Protein AF-A0A9X8E243-F1 (afdb_monomer)

Secondary structure (DSSP, 8-state):
-HHHHHHHS---TT------STHHHHHHHHHHHHS------TT-------S-SGGG-HHHHHHHH---TT--EEEEEETT-HHHHTTSS-HHHHHHHHHHHT--EEEEEETT--SSHHHHHHHHHHHHHHHHHHHH-

Organism: Aphanomyces astaci (NCBI:txid112090)

Solvent-accessible surface area (backbone atoms only — not comparable to full-atom values): 8499 Å² total; per-residue (Å²): 109,69,72,57,48,55,74,74,45,102,63,64,82,89,59,85,86,77,75,49,63,72,75,42,27,55,49,27,49,33,50,46,73,74,55,57,90,60,81,90,60,91,80,69,80,79,77,87,81,75,97,75,61,69,89,71,35,53,45,56,42,40,56,74,69,36,48,57,88,93,52,77,45,79,46,81,40,37,66,57,14,65,50,54,77,69,63,73,65,50,64,67,60,39,47,55,29,27,62,75,43,67,30,56,68,48,78,44,80,38,82,86,22,41,86,47,68,67,45,48,67,71,48,45,64,59,55,52,49,56,52,47,56,68,63,72,109

Foldseek 3Di:
DLVVCVVPDPDDSLFDAAADADVRRLVRLLVCLVCVDDPPDVPDDDDDDDPDDLSSGSLSSCLVRAARPLDAAEEEAEPAEPCVVVVNPPVVSSVVSCVVRVHHYDYHYHYPDYSDVVNCVVCVVVVVVVSCVSRVD

InterPro domains:
  IPR000801 Esterase-like [PF00756] (1-128)
  IPR014186 S-formylglutathione hydrolase [PTHR10061] (54-135)
  IPR029058 Alpha/Beta hydrolase fold [G3DSA:3.40.50.1820] (1-38)
  IPR029058 Alpha/Beta hydrolase fold [G3DSA:3.40.50.1820] (42-136)
  IPR029058 Alpha/Beta hydrolase fold [SSF53474] (1-134)

Structure (mmCIF, N/CA/C/O backbone):
data_AF-A0A9X8E243-F1
#
_entry.id   AF-A0A9X8E243-F1
#
loop_
_atom_site.group_PDB
_atom_site.id
_atom_site.type_symbol
_atom_site.label_atom_id
_atom_site.label_alt_id
_atom_site.label_comp_id
_atom_site.label_asym_id
_atom_site.label_entity_id
_atom_site.label_seq_id
_atom_site.pdbx_PDB_ins_code
_atom_site.Cartn_x
_atom_site.Cartn_y
_atom_site.Cartn_z
_atom_site.occupancy
_atom_site.B_iso_or_equiv
_atom_site.auth_seq_id
_atom_site.auth_comp_id
_atom_site.auth_asym_id
_atom_site.auth_atom_id
_atom_site.pdbx_PDB_model_num
ATOM 1 N N . LEU A 1 1 ? 20.999 -6.273 -4.633 1.00 68.69 1 LEU A N 1
ATOM 2 C CA . LEU A 1 1 ? 19.944 -7.293 -4.478 1.00 68.69 1 LEU A CA 1
ATOM 3 C C . LEU A 1 1 ? 19.246 -7.615 -5.805 1.00 68.69 1 LEU A C 1
ATOM 5 O O . LEU A 1 1 ? 19.347 -8.774 -6.179 1.00 68.69 1 LEU A O 1
ATOM 9 N N . PRO A 1 2 ? 18.668 -6.665 -6.579 1.00 78.88 2 PRO A N 1
ATOM 10 C CA . PRO A 1 2 ? 17.941 -7.011 -7.815 1.00 78.88 2 PRO A CA 1
ATOM 11 C C . PRO A 1 2 ? 18.772 -7.796 -8.840 1.00 78.88 2 PRO A C 1
ATOM 13 O O . PRO A 1 2 ? 18.310 -8.787 -9.383 1.00 78.88 2 PRO A O 1
ATOM 16 N N . SER A 1 3 ? 20.046 -7.430 -9.025 1.00 84.06 3 SER A N 1
ATOM 17 C CA . SER A 1 3 ? 20.964 -8.146 -9.923 1.00 84.06 3 SER A CA 1
ATOM 18 C C . SER A 1 3 ? 21.213 -9.603 -9.523 1.00 84.06 3 SER A C 1
ATOM 20 O O . SER A 1 3 ? 21.398 -10.446 -10.389 1.00 84.06 3 SER A O 1
ATOM 22 N N . ILE A 1 4 ? 21.213 -9.906 -8.221 1.00 90.19 4 ILE A N 1
ATOM 23 C CA . ILE A 1 4 ? 21.411 -11.271 -7.719 1.00 90.19 4 ILE A CA 1
ATOM 24 C C . ILE A 1 4 ? 20.144 -12.086 -7.972 1.00 90.19 4 ILE A C 1
ATOM 26 O O . ILE A 1 4 ? 20.236 -13.198 -8.475 1.00 90.19 4 ILE A O 1
ATOM 30 N N . VAL A 1 5 ? 18.969 -11.528 -7.679 1.00 87.50 5 VAL A N 1
ATOM 31 C CA . VAL A 1 5 ? 17.68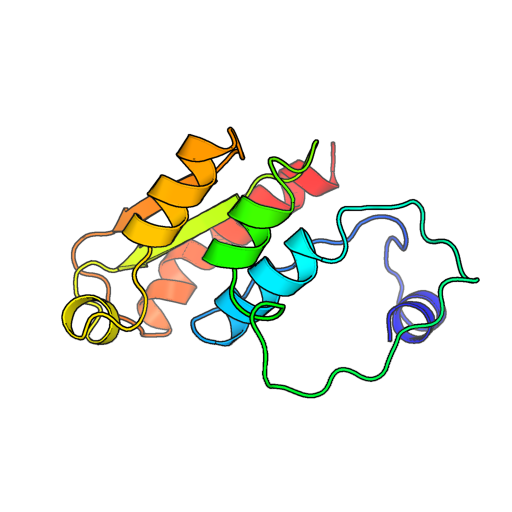4 -12.206 -7.906 1.00 87.50 5 VAL A CA 1
ATOM 32 C C . VAL A 1 5 ? 17.490 -12.491 -9.401 1.00 87.50 5 VAL A C 1
ATOM 34 O O . VAL A 1 5 ? 17.284 -13.642 -9.768 1.00 87.50 5 VAL A O 1
ATOM 37 N N . ASN A 1 6 ? 17.679 -11.485 -10.264 1.00 86.38 6 ASN A N 1
ATOM 38 C CA . ASN A 1 6 ? 17.531 -11.619 -11.719 1.00 86.38 6 ASN A CA 1
ATOM 39 C C . ASN A 1 6 ? 18.501 -12.641 -12.335 1.00 86.38 6 ASN A C 1
ATOM 41 O O . ASN A 1 6 ? 18.177 -13.267 -13.335 1.00 86.38 6 ASN A O 1
ATOM 45 N N . ALA A 1 7 ? 19.698 -12.800 -11.762 1.00 91.50 7 ALA A N 1
ATOM 46 C CA . ALA A 1 7 ? 20.689 -13.747 -12.266 1.00 91.50 7 ALA A CA 1
ATOM 47 C C . ALA A 1 7 ? 20.449 -15.194 -11.805 1.00 91.50 7 ALA A C 1
ATOM 49 O O . ALA A 1 7 ? 20.998 -16.111 -12.409 1.00 91.50 7 ALA A O 1
ATOM 50 N N . ASN A 1 8 ? 19.687 -15.406 -10.725 1.00 96.00 8 ASN A N 1
ATOM 51 C CA . ASN A 1 8 ? 19.600 -16.712 -10.062 1.00 96.00 8 ASN A CA 1
ATOM 52 C C . ASN A 1 8 ? 18.185 -17.303 -10.007 1.00 96.00 8 ASN A C 1
ATOM 54 O O . ASN A 1 8 ? 18.056 -18.487 -9.709 1.00 96.00 8 ASN A O 1
ATOM 58 N N . LEU A 1 9 ? 17.134 -16.522 -10.277 1.00 94.81 9 LEU A N 1
ATOM 59 C CA . LEU A 1 9 ? 15.745 -16.986 -10.248 1.00 94.81 9 LEU A CA 1
ATOM 60 C C . LEU A 1 9 ? 15.054 -16.778 -11.605 1.00 94.81 9 LEU A C 1
ATOM 62 O O . LEU A 1 9 ? 15.346 -15.798 -12.292 1.00 94.81 9 LEU A O 1
ATOM 66 N N . PRO A 1 10 ? 14.108 -17.657 -11.989 1.00 93.75 10 PRO A N 1
ATOM 67 C CA . PRO A 1 10 ? 13.337 -17.516 -13.221 1.00 93.75 10 PRO A CA 1
ATOM 68 C C . PRO A 1 10 ? 12.242 -16.451 -13.049 1.00 93.75 10 PRO A C 1
ATOM 70 O O . PRO A 1 10 ? 11.077 -16.774 -12.828 1.00 93.75 10 PRO A O 1
ATOM 73 N N . ILE A 1 11 ? 12.625 -15.176 -13.109 1.00 88.75 11 ILE A N 1
ATOM 74 C CA . ILE A 1 11 ? 11.721 -14.033 -12.920 1.00 88.75 11 ILE A CA 1
ATOM 75 C C . ILE A 1 11 ? 11.763 -13.068 -14.108 1.00 88.75 11 ILE A C 1
ATOM 77 O O . ILE A 1 11 ? 12.741 -13.010 -14.851 1.00 88.75 11 ILE A O 1
ATOM 81 N N . LEU A 1 12 ? 10.701 -12.278 -14.264 1.00 85.38 12 LEU A N 1
ATOM 82 C CA . LEU A 1 12 ? 10.633 -11.198 -15.247 1.00 85.38 12 LE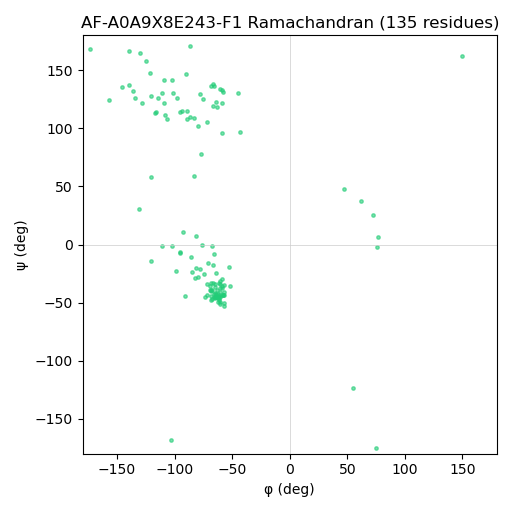U A CA 1
ATOM 83 C C . LEU A 1 12 ? 11.386 -9.981 -14.698 1.00 85.38 12 LEU A C 1
ATOM 85 O O . LEU A 1 12 ? 10.896 -9.276 -13.822 1.00 85.38 12 LEU A O 1
ATOM 89 N N . SER A 1 13 ? 12.612 -9.761 -15.173 1.00 83.69 13 SER A N 1
ATOM 90 C CA . SER A 1 13 ? 13.534 -8.765 -14.603 1.00 83.69 13 SER A CA 1
ATOM 91 C C . SER A 1 13 ? 13.094 -7.306 -14.764 1.00 83.69 13 SER A C 1
ATOM 93 O O . SER A 1 13 ? 13.640 -6.430 -14.097 1.00 83.69 13 SER A O 1
ATOM 95 N N . ASP A 1 14 ? 12.161 -7.047 -15.676 1.00 81.88 14 ASP A N 1
ATOM 96 C CA . ASP A 1 14 ? 11.564 -5.750 -15.993 1.00 81.88 14 ASP A CA 1
ATOM 97 C C . ASP A 1 14 ? 10.242 -5.494 -15.251 1.00 81.88 14 ASP A C 1
ATOM 99 O O . ASP A 1 14 ? 9.725 -4.380 -15.299 1.00 81.88 14 ASP A O 1
ATOM 103 N N . LYS A 1 15 ? 9.714 -6.494 -14.532 1.00 83.75 15 LYS A N 1
ATOM 104 C CA . LYS A 1 15 ? 8.441 -6.408 -13.811 1.00 83.75 15 LYS A CA 1
ATOM 105 C C . LYS A 1 15 ? 8.669 -6.566 -12.313 1.00 83.75 15 LYS A C 1
ATOM 107 O O . LYS A 1 15 ? 9.047 -7.632 -11.834 1.00 83.75 15 LYS A O 1
ATOM 112 N N . ALA A 1 16 ? 8.424 -5.497 -11.562 1.00 86.75 16 ALA A N 1
ATOM 113 C CA . ALA A 1 16 ? 8.547 -5.506 -10.112 1.00 86.75 16 ALA A CA 1
ATOM 114 C C . ALA A 1 16 ? 7.502 -4.600 -9.459 1.00 86.75 16 ALA A C 1
ATOM 116 O O . ALA A 1 16 ? 7.304 -3.459 -9.874 1.00 86.75 16 ALA A O 1
ATOM 117 N N . SER A 1 17 ? 6.885 -5.103 -8.396 1.00 89.06 17 SER A N 1
ATOM 118 C CA . SER A 1 17 ? 6.058 -4.336 -7.470 1.00 89.06 17 SER A CA 1
ATOM 119 C C . SER A 1 17 ? 6.496 -4.630 -6.035 1.00 89.06 17 SER A C 1
ATOM 121 O O . SER A 1 17 ? 7.251 -5.571 -5.776 1.00 89.06 17 SER A O 1
ATOM 123 N N . ILE A 1 18 ? 6.067 -3.790 -5.096 1.00 91.06 18 ILE A N 1
ATOM 124 C CA . ILE A 1 18 ? 6.379 -3.949 -3.678 1.00 91.06 18 ILE A CA 1
ATOM 125 C C . ILE A 1 18 ? 5.151 -3.612 -2.834 1.00 91.06 18 ILE A C 1
ATOM 127 O O . ILE A 1 18 ? 4.476 -2.618 -3.086 1.00 91.06 18 ILE A O 1
ATOM 131 N N . MET A 1 19 ? 4.898 -4.436 -1.820 1.00 94.31 19 MET A N 1
ATOM 132 C CA . MET A 1 19 ? 3.883 -4.226 -0.789 1.00 94.31 19 MET A CA 1
ATOM 133 C C . MET A 1 19 ? 4.433 -4.648 0.570 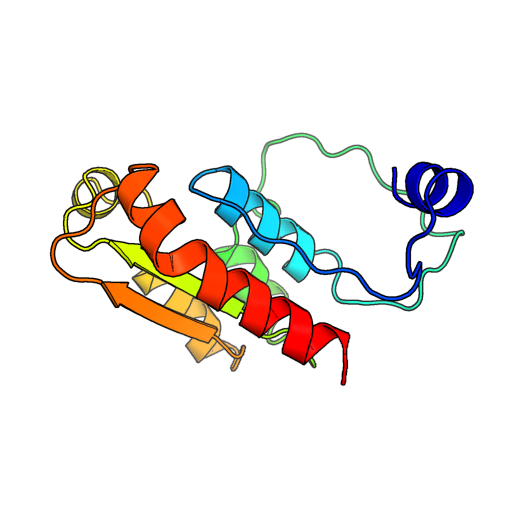1.00 94.31 19 MET A C 1
ATOM 135 O O . MET A 1 19 ? 5.464 -5.321 0.655 1.00 94.31 19 MET A O 1
ATOM 139 N N . GLY A 1 20 ? 3.741 -4.274 1.641 1.00 94.12 20 GLY A N 1
ATOM 140 C CA . GLY A 1 20 ? 4.110 -4.681 2.986 1.00 94.12 20 GLY A CA 1
ATOM 141 C C . GLY A 1 20 ? 3.082 -4.257 4.025 1.00 94.12 20 GLY A C 1
ATOM 142 O O . GLY A 1 20 ? 2.199 -3.450 3.755 1.00 94.12 20 GLY A O 1
ATOM 143 N N . HIS A 1 21 ? 3.233 -4.796 5.230 1.00 96.56 21 HIS A N 1
ATOM 144 C CA . HIS A 1 21 ? 2.367 -4.528 6.375 1.00 96.56 21 HIS A CA 1
ATOM 145 C C . HIS A 1 21 ? 3.102 -3.682 7.424 1.00 96.56 21 HIS A C 1
ATOM 147 O O . HIS A 1 21 ? 4.290 -3.914 7.672 1.00 96.56 21 HIS A O 1
ATOM 153 N N . SER A 1 22 ? 2.405 -2.732 8.059 1.00 92.50 22 SER A N 1
ATOM 154 C CA . SER A 1 22 ? 2.936 -1.912 9.158 1.00 92.50 22 SER A CA 1
ATOM 155 C C . SER A 1 22 ? 4.241 -1.202 8.749 1.00 92.50 22 SER A C 1
ATOM 157 O O . SER A 1 22 ? 4.285 -0.546 7.704 1.00 92.50 22 SER A O 1
ATOM 159 N N . MET A 1 23 ? 5.340 -1.394 9.486 1.00 94.25 23 MET A N 1
ATOM 160 C CA . MET A 1 23 ? 6.676 -0.904 9.106 1.00 94.25 23 MET A CA 1
ATOM 161 C C . MET A 1 23 ? 7.084 -1.318 7.677 1.00 94.25 23 MET A C 1
ATOM 163 O O . MET A 1 23 ? 7.718 -0.546 6.958 1.00 94.25 23 MET A O 1
ATOM 167 N N . GLY A 1 24 ? 6.701 -2.519 7.234 1.00 92.62 24 GLY A N 1
ATOM 168 C CA . GLY A 1 24 ? 6.951 -2.991 5.872 1.00 92.62 24 GLY A CA 1
ATOM 169 C C . GLY A 1 24 ? 6.152 -2.230 4.811 1.00 92.62 24 GLY A C 1
ATOM 170 O O . GLY A 1 24 ? 6.666 -2.005 3.719 1.00 92.62 24 GLY A O 1
ATOM 171 N N . GLY A 1 25 ? 4.932 -1.787 5.131 1.00 92.31 25 GLY A N 1
ATOM 172 C CA . GLY A 1 25 ? 4.102 -0.971 4.235 1.00 92.31 25 GLY A CA 1
ATOM 173 C C . GLY A 1 25 ? 4.690 0.424 4.045 1.00 92.31 25 GLY A C 1
ATOM 174 O O . GLY A 1 25 ? 4.870 0.886 2.920 1.00 92.31 25 GLY A O 1
ATOM 175 N N . HIS A 1 26 ? 5.134 1.043 5.139 1.00 93.25 26 HIS A N 1
ATOM 176 C CA . HIS A 1 26 ? 5.918 2.274 5.080 1.00 93.25 26 HIS A CA 1
ATOM 177 C C . HIS A 1 26 ? 7.202 2.103 4.238 1.00 93.25 26 HIS A C 1
ATOM 179 O O . HIS A 1 26 ? 7.529 2.944 3.395 1.00 93.25 26 HIS A O 1
ATOM 185 N N . GLY A 1 27 ? 7.917 0.985 4.410 1.00 92.62 27 GLY A N 1
ATOM 186 C CA . GLY A 1 27 ? 9.079 0.637 3.589 1.00 92.62 27 GLY A CA 1
ATOM 187 C C . GLY A 1 27 ? 8.748 0.533 2.096 1.00 92.62 27 GLY A C 1
ATOM 188 O O . GLY A 1 27 ? 9.479 1.071 1.267 1.00 92.62 27 GLY A O 1
ATOM 189 N N . ALA A 1 28 ? 7.625 -0.097 1.746 1.00 91.19 28 ALA A N 1
ATOM 190 C CA . ALA A 1 28 ? 7.157 -0.198 0.366 1.00 91.19 28 ALA A CA 1
ATOM 191 C C . ALA A 1 28 ? 6.879 1.186 -0.248 1.00 91.19 28 ALA A C 1
ATOM 193 O O . ALA A 1 28 ? 7.392 1.488 -1.328 1.00 91.19 28 ALA A O 1
ATOM 194 N N . LEU A 1 29 ? 6.155 2.054 0.469 1.00 92.44 29 LEU A N 1
ATOM 195 C CA . LEU A 1 29 ? 5.845 3.419 0.026 1.00 92.44 29 LEU A CA 1
ATOM 196 C C . LEU A 1 29 ? 7.110 4.253 -0.189 1.00 92.44 29 LEU A C 1
ATOM 198 O O . LEU A 1 29 ? 7.306 4.843 -1.252 1.00 92.44 29 LEU A O 1
ATOM 202 N N . THR A 1 30 ? 7.997 4.283 0.806 1.00 92.75 30 THR A N 1
ATOM 203 C CA . THR A 1 30 ? 9.239 5.062 0.723 1.00 92.75 30 THR A CA 1
ATOM 204 C C . THR A 1 30 ? 10.144 4.560 -0.403 1.00 92.75 30 THR A C 1
ATOM 206 O O . THR A 1 30 ? 10.720 5.373 -1.128 1.00 92.75 30 THR A O 1
ATOM 209 N N . LEU A 1 31 ? 10.242 3.242 -0.614 1.00 89.62 31 LEU A N 1
ATOM 210 C CA . LEU A 1 31 ? 11.010 2.667 -1.719 1.00 89.62 31 LEU A CA 1
ATOM 211 C C . LEU A 1 31 ? 10.421 3.032 -3.083 1.00 89.62 31 LEU A C 1
ATOM 213 O O . LEU A 1 31 ? 11.186 3.459 -3.953 1.00 89.62 31 LEU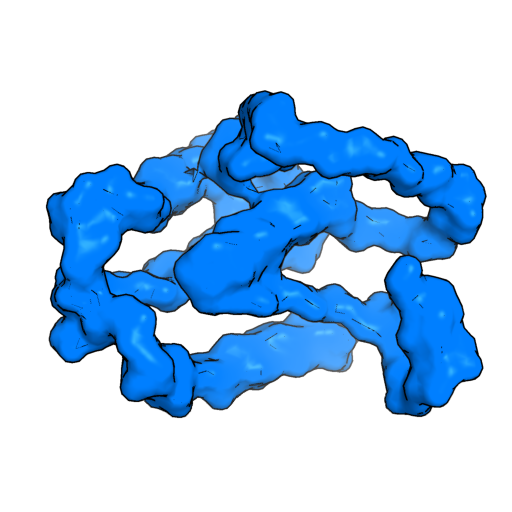 A O 1
ATOM 217 N N . ALA A 1 32 ? 9.104 2.910 -3.259 1.00 88.19 32 ALA A N 1
ATOM 218 C CA . ALA A 1 32 ? 8.424 3.226 -4.514 1.00 88.19 32 ALA A CA 1
ATOM 219 C C . ALA A 1 32 ? 8.544 4.717 -4.874 1.00 88.19 32 ALA A C 1
ATOM 221 O O . ALA A 1 32 ? 8.917 5.058 -5.995 1.00 88.19 32 ALA A O 1
ATOM 222 N N . LEU A 1 33 ? 8.332 5.614 -3.904 1.00 89.12 33 LEU A N 1
ATOM 223 C CA . LEU A 1 33 ? 8.449 7.065 -4.104 1.00 89.12 33 LEU A CA 1
ATOM 224 C C . LEU A 1 33 ? 9.894 7.500 -4.392 1.00 89.12 33 LEU A C 1
ATOM 226 O O . LEU A 1 33 ? 10.138 8.457 -5.127 1.00 89.12 33 LEU A O 1
ATOM 230 N N . ARG A 1 34 ? 10.890 6.818 -3.819 1.00 87.00 34 ARG A N 1
ATOM 231 C CA . ARG A 1 34 ? 12.309 7.155 -4.030 1.00 87.00 34 ARG A CA 1
ATOM 232 C C . ARG A 1 34 ? 12.894 6.587 -5.304 1.00 87.00 34 ARG A C 1
ATOM 234 O O . ARG A 1 34 ? 13.807 7.199 -5.859 1.00 87.00 34 ARG A O 1
ATOM 241 N N . ASN A 1 35 ? 12.371 5.456 -5.751 1.00 81.31 35 ASN A N 1
ATOM 242 C CA . ASN A 1 35 ? 12.818 4.757 -6.943 1.00 81.31 35 ASN A CA 1
ATOM 243 C C . ASN A 1 35 ? 11.645 4.639 -7.924 1.00 81.31 35 ASN A C 1
ATOM 245 O O . ASN A 1 35 ? 11.283 3.518 -8.285 1.00 81.31 35 ASN A O 1
ATOM 249 N N . PRO A 1 36 ? 11.037 5.770 -8.346 1.00 66.81 36 PRO A N 1
ATOM 250 C CA . PRO A 1 36 ? 9.992 5.724 -9.356 1.00 66.81 36 PRO A CA 1
ATOM 251 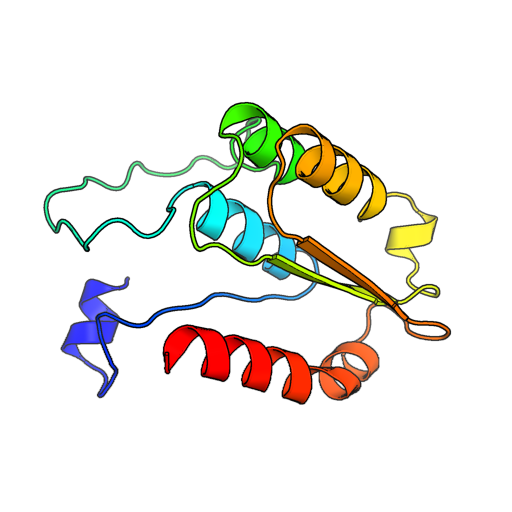C C . PRO A 1 36 ? 10.600 5.060 -10.586 1.00 66.81 36 PRO A C 1
ATOM 253 O O . PRO A 1 36 ? 11.730 5.407 -10.938 1.00 66.81 36 PRO A O 1
ATOM 256 N N . VAL A 1 37 ? 9.904 4.069 -11.153 1.00 57.12 37 VAL A N 1
ATOM 257 C CA . VAL A 1 37 ? 10.408 3.153 -12.189 1.00 57.12 37 VAL A CA 1
ATOM 258 C C . VAL A 1 37 ? 11.212 3.930 -13.235 1.00 57.12 37 VAL A C 1
ATOM 260 O O . VAL A 1 37 ? 10.670 4.548 -14.147 1.00 57.12 37 VAL A O 1
ATOM 263 N N . ARG A 1 38 ? 12.536 3.937 -13.076 1.00 46.88 38 ARG A N 1
ATOM 264 C CA . ARG A 1 38 ? 13.464 4.280 -14.147 1.00 46.88 38 ARG A CA 1
ATOM 265 C C . ARG A 1 38 ? 13.781 2.967 -14.849 1.00 46.88 38 ARG A C 1
ATOM 267 O O . ARG A 1 38 ? 13.861 1.943 -14.162 1.00 46.88 38 ARG A O 1
ATOM 274 N N . PRO A 1 39 ? 14.017 2.976 -16.172 1.00 39.81 39 PRO A N 1
ATOM 275 C CA . PRO A 1 39 ? 14.714 1.870 -16.811 1.00 39.81 39 PRO A CA 1
ATOM 276 C C . PRO A 1 39 ? 15.919 1.522 -15.941 1.00 39.81 39 PRO A C 1
ATOM 278 O O . PRO A 1 39 ? 16.623 2.430 -15.489 1.00 39.81 39 PRO A O 1
ATOM 281 N N . ILE A 1 40 ? 16.090 0.240 -15.630 1.00 40.00 40 ILE A N 1
ATOM 282 C CA . ILE A 1 40 ? 17.164 -0.243 -14.765 1.00 40.00 40 ILE A CA 1
ATOM 283 C C . ILE A 1 40 ? 18.491 0.169 -15.410 1.00 40.00 40 ILE A C 1
ATOM 285 O O . ILE A 1 40 ? 18.982 -0.505 -16.309 1.00 40.00 40 ILE A O 1
ATOM 289 N N . ASP A 1 41 ? 19.053 1.297 -14.978 1.00 39.59 41 ASP A N 1
ATOM 290 C CA . ASP A 1 41 ? 20.387 1.731 -15.363 1.00 39.59 41 ASP A CA 1
ATOM 291 C C . ASP A 1 41 ? 21.383 1.076 -14.391 1.00 39.59 41 ASP A C 1
ATOM 293 O O . ASP A 1 41 ? 21.417 1.427 -13.202 1.00 39.59 41 ASP A O 1
ATOM 297 N N . PRO A 1 42 ? 22.194 0.109 -14.854 1.00 40.38 42 PRO A N 1
ATOM 298 C CA . PRO A 1 42 ? 23.164 -0.585 -14.014 1.00 40.38 42 PRO A CA 1
ATOM 299 C C . PRO A 1 42 ? 24.292 0.324 -13.491 1.00 40.38 42 PRO A C 1
ATOM 301 O O . PRO A 1 42 ? 25.064 -0.118 -12.640 1.00 40.38 42 PRO A O 1
ATOM 304 N N . SER A 1 43 ? 24.396 1.578 -13.949 1.00 38.12 43 SER A N 1
ATOM 305 C CA . SER A 1 43 ? 25.413 2.543 -13.509 1.00 38.12 43 SER A CA 1
ATOM 306 C C . SER A 1 43 ? 25.038 3.338 -12.248 1.00 38.12 43 SER A C 1
ATOM 308 O O . SER A 1 43 ? 25.900 3.994 -11.654 1.00 38.12 43 SER A O 1
ATOM 310 N N . CYS A 1 44 ? 23.781 3.265 -11.790 1.00 34.22 44 CYS A N 1
ATOM 311 C CA . CYS A 1 44 ? 23.319 4.037 -10.638 1.00 34.22 44 CYS A CA 1
ATOM 312 C C . CYS A 1 44 ? 23.914 3.490 -9.325 1.00 34.22 44 CYS A C 1
ATOM 314 O O . CYS A 1 44 ? 23.525 2.429 -8.821 1.00 34.22 44 CYS A O 1
ATOM 316 N N . LYS A 1 45 ? 24.888 4.217 -8.764 1.00 32.25 45 LYS A N 1
ATOM 317 C CA . LYS A 1 45 ? 25.475 3.922 -7.452 1.00 32.25 45 LYS A CA 1
ATOM 318 C C . LYS A 1 45 ? 24.396 4.076 -6.376 1.00 32.25 45 LYS A C 1
ATOM 320 O O . LYS A 1 45 ? 23.783 5.129 -6.254 1.00 32.25 45 LYS A O 1
ATOM 325 N N . ARG A 1 46 ? 24.153 3.008 -5.613 1.00 38.31 46 ARG A N 1
ATOM 326 C CA . ARG A 1 46 ? 23.231 3.024 -4.470 1.00 38.31 46 ARG A CA 1
ATOM 327 C C . ARG A 1 46 ? 23.982 3.563 -3.262 1.00 38.31 46 ARG A C 1
ATOM 329 O O . ARG A 1 46 ? 24.857 2.871 -2.743 1.00 38.31 46 ARG A O 1
ATOM 336 N N . ASP A 1 47 ? 23.651 4.774 -2.840 1.00 32.09 47 ASP A N 1
ATOM 337 C CA . ASP A 1 47 ? 24.197 5.336 -1.611 1.00 32.09 47 ASP A CA 1
ATOM 338 C C . ASP A 1 47 ? 23.693 4.553 -0.393 1.00 32.09 47 ASP A C 1
ATOM 340 O O . ASP A 1 47 ? 22.535 4.136 -0.314 1.00 32.09 47 ASP A O 1
ATOM 344 N N . LEU A 1 48 ? 24.612 4.318 0.541 1.00 29.19 48 LEU A N 1
ATOM 345 C CA . LEU A 1 48 ? 24.382 3.650 1.814 1.00 29.19 48 LEU A CA 1
ATOM 346 C C . LEU A 1 48 ? 23.407 4.498 2.649 1.00 29.19 48 LEU A C 1
ATOM 348 O O . LEU A 1 48 ? 23.679 5.653 2.968 1.00 29.19 48 LEU A O 1
ATOM 352 N N . ILE A 1 49 ? 22.251 3.930 2.973 1.00 36.81 49 ILE A N 1
ATOM 353 C CA . ILE A 1 49 ? 21.137 4.633 3.607 1.00 36.81 49 ILE A CA 1
ATOM 354 C C . ILE A 1 49 ? 21.275 4.566 5.138 1.00 36.81 49 ILE A C 1
ATOM 356 O O . ILE A 1 49 ? 21.076 3.521 5.751 1.00 36.81 49 ILE A O 1
ATOM 360 N N . LEU A 1 50 ? 21.622 5.700 5.751 1.00 27.00 50 LEU A N 1
ATOM 361 C CA . LEU A 1 50 ? 21.528 5.931 7.194 1.00 27.00 50 LEU A CA 1
ATOM 362 C C . LEU A 1 50 ? 20.054 6.228 7.553 1.00 27.00 50 LEU A C 1
ATOM 364 O O . LEU A 1 50 ? 19.420 7.065 6.907 1.00 27.00 50 LEU A O 1
ATOM 368 N N . LEU A 1 51 ? 19.502 5.530 8.552 1.00 36.91 51 LEU A N 1
ATOM 369 C CA . LEU A 1 51 ? 18.083 5.569 8.947 1.00 36.91 51 LEU A CA 1
ATOM 370 C C . LEU A 1 51 ? 17.745 6.757 9.869 1.00 36.91 51 LEU A C 1
ATOM 372 O O . LEU A 1 51 ? 17.281 6.567 10.990 1.00 36.91 51 LEU A O 1
ATOM 376 N N . SER A 1 52 ? 17.977 7.991 9.421 1.00 34.16 52 SER A N 1
ATOM 377 C CA . SER A 1 52 ? 17.328 9.167 10.020 1.00 34.16 52 SER A CA 1
ATOM 378 C C . SER A 1 52 ? 17.287 10.348 9.043 1.00 34.16 52 SER A C 1
ATOM 380 O O . SER A 1 52 ? 18.305 10.763 8.493 1.00 34.16 52 SER A O 1
ATOM 382 N N . GLY A 1 53 ? 16.083 10.873 8.790 1.00 45.47 53 GLY A N 1
ATOM 383 C CA . GLY A 1 53 ? 15.836 12.038 7.930 1.00 45.47 53 GLY A CA 1
ATOM 384 C C . GLY A 1 53 ? 14.475 11.988 7.226 1.00 45.47 53 GLY A C 1
ATOM 385 O O . GLY A 1 53 ? 13.886 10.919 7.086 1.00 45.47 53 GLY A O 1
ATOM 386 N N . THR A 1 54 ? 14.008 13.138 6.726 1.00 57.06 54 THR A N 1
ATOM 387 C CA . THR A 1 54 ? 12.763 13.318 5.936 1.00 57.06 54 THR A CA 1
ATOM 388 C C . THR A 1 54 ? 12.656 12.385 4.722 1.00 57.06 54 THR A C 1
ATOM 390 O O . THR A 1 54 ? 11.567 12.107 4.235 1.00 57.06 54 THR A O 1
ATOM 393 N N . ASN A 1 55 ? 13.788 11.832 4.278 1.00 66.00 55 ASN A N 1
ATOM 394 C CA . ASN A 1 55 ? 13.910 10.859 3.192 1.00 66.00 55 ASN A CA 1
ATOM 395 C C . ASN A 1 55 ? 13.305 9.471 3.485 1.00 66.00 55 ASN A C 1
ATOM 397 O O . ASN A 1 55 ? 13.392 8.585 2.629 1.00 66.00 55 ASN A O 1
ATOM 401 N N . TYR A 1 56 ? 12.751 9.253 4.678 1.00 83.25 56 TYR A N 1
ATOM 402 C CA . TYR A 1 56 ? 12.049 8.028 5.078 1.00 83.25 56 TYR A CA 1
ATOM 403 C C . TYR A 1 56 ? 10.701 8.358 5.712 1.00 83.25 56 TYR A C 1
ATOM 405 O O . TYR A 1 56 ? 10.253 7.649 6.594 1.00 83.25 56 TYR A O 1
ATOM 413 N N . ASP A 1 57 ? 10.068 9.453 5.307 1.00 91.00 57 ASP A N 1
ATOM 414 C CA . ASP A 1 57 ? 8.678 9.740 5.643 1.00 91.00 57 ASP A CA 1
ATOM 415 C C . ASP A 1 57 ? 7.886 9.747 4.334 1.00 91.00 57 ASP A C 1
ATOM 417 O O . ASP A 1 57 ? 8.151 10.567 3.456 1.00 91.00 57 ASP A O 1
ATOM 421 N N . ALA A 1 58 ? 6.962 8.799 4.154 1.00 91.31 58 ALA A N 1
ATOM 422 C CA . ALA A 1 58 ? 6.217 8.666 2.902 1.00 91.31 58 ALA A CA 1
ATOM 423 C C . ALA A 1 58 ? 5.401 9.933 2.580 1.00 91.31 58 ALA A C 1
ATOM 425 O O . ALA A 1 58 ? 5.350 10.349 1.421 1.00 91.31 58 ALA A O 1
ATOM 426 N N . THR A 1 59 ? 4.831 10.577 3.602 1.00 94.00 59 THR A N 1
ATOM 427 C CA . THR A 1 59 ? 4.029 11.801 3.484 1.00 94.00 59 THR A CA 1
ATOM 428 C C . THR A 1 59 ? 4.890 12.976 3.043 1.00 94.00 59 THR A C 1
ATOM 430 O O . THR A 1 59 ? 4.538 13.686 2.103 1.00 94.00 59 THR A O 1
ATOM 433 N N . LEU A 1 60 ? 6.053 13.174 3.667 1.00 93.88 60 LEU A N 1
ATOM 434 C CA . LEU A 1 60 ? 6.968 14.235 3.241 1.00 93.88 60 LEU A CA 1
ATOM 435 C C . LEU A 1 60 ? 7.557 13.953 1.854 1.00 93.88 60 LEU A C 1
ATOM 437 O O . LEU A 1 60 ? 7.651 14.868 1.039 1.00 93.88 60 LEU A O 1
ATOM 441 N N . LEU A 1 61 ? 7.885 12.694 1.552 1.00 92.25 61 LEU A N 1
ATOM 442 C CA . LEU A 1 61 ? 8.434 12.298 0.255 1.00 92.25 61 LEU A CA 1
ATOM 443 C C . LEU A 1 61 ? 7.470 12.565 -0.901 1.00 92.25 61 LEU A C 1
ATOM 445 O O . LEU A 1 61 ? 7.908 13.058 -1.939 1.00 92.25 61 LEU A O 1
ATOM 449 N N . VAL A 1 62 ? 6.180 12.242 -0.753 1.00 92.88 62 VAL A N 1
ATOM 450 C CA . VAL A 1 62 ? 5.198 12.483 -1.822 1.00 92.88 62 VAL A CA 1
ATOM 451 C C . VAL A 1 62 ? 4.952 13.982 -2.022 1.00 92.88 62 VAL A C 1
ATOM 453 O O . VAL A 1 62 ? 4.844 14.438 -3.158 1.00 92.88 62 VAL A O 1
ATOM 456 N N . LEU A 1 63 ? 4.974 14.775 -0.943 1.00 93.81 63 LEU A N 1
ATOM 457 C CA . LEU A 1 63 ? 4.894 16.238 -1.021 1.00 93.81 63 LEU A CA 1
ATOM 458 C C . LEU A 1 63 ? 6.108 16.858 -1.720 1.00 93.81 63 LEU A C 1
ATOM 460 O O . LEU A 1 63 ? 5.949 17.793 -2.500 1.00 93.81 63 LEU A O 1
ATOM 464 N N . GLU A 1 64 ? 7.310 16.358 -1.430 1.00 92.06 64 GLU A N 1
ATOM 465 C CA . GLU A 1 64 ? 8.558 16.862 -2.005 1.00 92.06 64 GLU A CA 1
ATOM 466 C C . GLU A 1 64 ? 8.701 16.485 -3.485 1.00 92.06 64 GLU A C 1
ATOM 468 O O . GLU A 1 64 ? 9.108 17.308 -4.304 1.00 92.06 64 GLU A O 1
ATOM 473 N N . LYS A 1 65 ? 8.371 15.238 -3.839 1.00 87.38 65 LYS A N 1
ATOM 474 C CA . LYS A 1 65 ? 8.570 14.710 -5.197 1.00 87.38 65 LYS A CA 1
ATOM 475 C C . LYS A 1 65 ? 7.434 15.037 -6.158 1.00 87.38 65 LYS A C 1
ATOM 477 O O . LYS A 1 65 ? 7.664 15.049 -7.366 1.00 87.38 65 LYS A O 1
ATOM 482 N N . GLY A 1 66 ? 6.238 15.292 -5.636 1.00 89.12 66 GLY A N 1
ATOM 483 C CA . GLY A 1 66 ? 5.024 15.395 -6.434 1.00 89.12 66 GLY A CA 1
ATOM 484 C C . GLY A 1 66 ? 4.509 14.032 -6.907 1.00 89.12 66 GLY A C 1
ATOM 485 O O . GLY A 1 66 ? 5.038 12.982 -6.533 1.00 89.12 66 GLY A O 1
ATOM 486 N N . ALA A 1 67 ? 3.462 14.049 -7.736 1.00 89.94 67 ALA A N 1
ATOM 487 C CA . ALA A 1 67 ? 2.904 12.831 -8.314 1.00 89.94 67 ALA A CA 1
ATOM 488 C C . ALA A 1 67 ? 3.933 12.086 -9.176 1.00 89.94 67 ALA A C 1
ATOM 490 O O . ALA A 1 67 ? 4.606 12.672 -10.027 1.00 89.94 67 ALA A O 1
ATOM 491 N N . VAL A 1 68 ? 4.010 10.773 -8.982 1.00 86.25 68 VAL A N 1
ATOM 492 C CA . VAL A 1 68 ? 4.839 9.860 -9.762 1.00 86.25 68 VAL A CA 1
ATOM 493 C C . VAL A 1 68 ? 3.982 9.246 -10.875 1.00 86.25 68 VAL A C 1
ATOM 495 O O . VAL A 1 68 ? 3.064 8.475 -10.583 1.00 86.25 68 VAL A O 1
ATOM 498 N N . PRO A 1 69 ? 4.267 9.536 -12.158 1.00 83.94 69 PRO A N 1
ATOM 499 C CA . PRO A 1 69 ? 3.520 8.951 -13.267 1.00 83.94 69 PRO A CA 1
ATOM 500 C C . PRO A 1 69 ? 3.594 7.421 -13.262 1.00 83.94 69 PRO A C 1
ATOM 502 O O . PRO A 1 69 ? 4.673 6.847 -13.118 1.00 83.94 69 PRO A O 1
ATOM 505 N N . GLY A 1 70 ? 2.446 6.765 -13.435 1.00 81.62 70 GLY A N 1
ATOM 506 C CA . GLY A 1 70 ? 2.350 5.303 -13.497 1.00 81.62 70 GLY A CA 1
ATOM 507 C C . GLY A 1 70 ? 2.460 4.582 -12.150 1.00 81.62 70 GLY A C 1
ATOM 508 O O . GLY A 1 70 ? 2.312 3.365 -12.115 1.00 81.62 70 GLY A O 1
ATOM 509 N N . LEU A 1 71 ? 2.682 5.295 -11.039 1.00 86.06 71 LEU A N 1
ATOM 510 C CA . LEU A 1 71 ? 2.612 4.707 -9.704 1.00 86.06 71 LEU A CA 1
ATOM 511 C C . LEU A 1 71 ? 1.178 4.810 -9.179 1.00 86.06 71 LEU A C 1
ATOM 513 O O . LEU A 1 71 ? 0.692 5.910 -8.924 1.00 86.06 71 LEU A O 1
ATOM 517 N N . HIS A 1 72 ? 0.521 3.669 -8.981 1.00 87.75 72 HIS A N 1
ATOM 518 C CA . HIS A 1 72 ? -0.729 3.572 -8.224 1.00 87.75 72 HIS A CA 1
ATOM 519 C C . HIS A 1 72 ? -0.404 3.117 -6.803 1.00 87.75 72 HIS A C 1
ATOM 521 O O . HIS A 1 72 ? 0.248 2.089 -6.624 1.00 87.75 72 HIS A O 1
ATOM 527 N N . ILE A 1 73 ? -0.851 3.866 -5.793 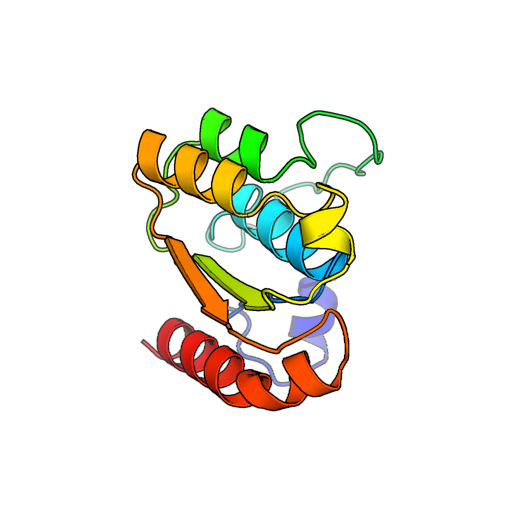1.00 93.56 73 ILE A N 1
ATOM 528 C CA . ILE A 1 73 ? -0.671 3.491 -4.386 1.00 93.56 73 ILE A CA 1
ATOM 529 C C . ILE A 1 73 ? -1.971 2.898 -3.840 1.00 93.56 73 ILE A C 1
ATOM 531 O O . ILE A 1 73 ? -3.032 3.496 -3.999 1.00 93.56 73 ILE A O 1
ATOM 535 N N . TRP A 1 74 ? -1.888 1.738 -3.190 1.00 95.62 74 TRP A N 1
ATOM 536 C CA . TRP A 1 74 ? -3.021 1.075 -2.545 1.00 95.62 74 TRP A CA 1
ATOM 537 C C . TRP A 1 74 ? -2.741 0.892 -1.053 1.00 95.62 74 TRP A C 1
ATOM 539 O O . TRP A 1 74 ? -1.694 0.362 -0.682 1.00 95.62 74 TRP A O 1
ATOM 549 N N . VAL A 1 75 ? -3.669 1.330 -0.202 1.00 97.31 75 VAL A N 1
ATOM 550 C CA . VAL A 1 75 ? -3.585 1.217 1.257 1.00 97.31 75 VAL A CA 1
ATOM 551 C C . VAL A 1 75 ? -4.920 0.719 1.798 1.00 97.31 75 VAL A C 1
ATOM 553 O O . VAL A 1 75 ? -5.960 1.331 1.568 1.00 97.31 75 VAL A O 1
ATOM 556 N N . ASP A 1 76 ? -4.866 -0.364 2.565 1.00 98.06 76 ASP A N 1
ATOM 557 C CA . ASP A 1 76 ? -5.989 -0.853 3.357 1.00 98.06 76 ASP A CA 1
ATOM 558 C C . ASP A 1 76 ? -5.671 -0.642 4.837 1.00 98.06 76 ASP A C 1
ATOM 560 O O . ASP A 1 76 ? -4.596 -1.021 5.306 1.00 98.06 76 ASP A O 1
ATOM 564 N N . GLN A 1 77 ? -6.607 -0.043 5.567 1.00 97.81 77 GLN A N 1
ATOM 565 C CA . GLN A 1 77 ? -6.482 0.251 6.990 1.00 97.81 77 GLN A CA 1
ATOM 566 C C . GLN A 1 77 ? -7.697 -0.292 7.739 1.00 97.81 77 GLN A C 1
ATOM 568 O O . GLN A 1 77 ? -8.823 0.129 7.482 1.00 97.81 77 GLN A O 1
ATOM 573 N N . GLY A 1 78 ? -7.468 -1.176 8.709 1.00 97.75 78 GLY A N 1
ATOM 574 C CA . GLY A 1 78 ? -8.505 -1.590 9.652 1.00 97.75 78 GLY A CA 1
ATOM 575 C C . GLY A 1 78 ? -8.902 -0.449 10.596 1.00 97.75 78 GLY A C 1
ATOM 576 O O . GLY A 1 78 ? -8.032 0.280 11.081 1.00 97.75 78 GLY A O 1
ATOM 577 N N . THR A 1 79 ? -10.198 -0.257 10.847 1.00 97.88 79 THR A N 1
ATOM 578 C CA . THR A 1 79 ? -10.699 0.812 11.740 1.00 97.88 79 THR A CA 1
ATOM 579 C C . THR A 1 79 ? -10.473 0.520 13.223 1.00 97.88 79 THR A C 1
ATOM 581 O O . THR A 1 79 ? -10.344 1.456 14.017 1.00 97.88 79 THR A O 1
ATOM 584 N N . ASP A 1 80 ? -10.378 -0.761 13.582 1.00 97.75 80 ASP A N 1
ATOM 585 C CA . ASP A 1 80 ? -10.195 -1.247 14.955 1.00 97.75 80 ASP A CA 1
ATOM 586 C C . ASP A 1 80 ? -8.704 -1.449 15.284 1.00 97.75 80 ASP A C 1
ATOM 588 O O . ASP A 1 80 ? -8.333 -2.011 16.316 1.00 97.75 80 ASP A O 1
ATOM 592 N N . ASP A 1 81 ? -7.820 -0.965 14.410 1.00 97.31 81 ASP A N 1
ATOM 593 C CA . ASP A 1 81 ? -6.379 -0.969 14.611 1.00 97.31 81 ASP A CA 1
ATOM 594 C C . ASP A 1 81 ? -5.979 -0.033 15.763 1.00 97.31 81 ASP A C 1
ATOM 596 O O . ASP A 1 81 ? -6.161 1.187 15.710 1.00 97.31 81 ASP A O 1
ATOM 600 N N . GLN A 1 82 ? -5.369 -0.599 16.804 1.00 96.06 82 GLN A N 1
ATOM 601 C CA . GLN A 1 82 ? -4.894 0.160 17.961 1.00 96.06 82 GLN A CA 1
ATOM 602 C C . GLN A 1 82 ? -3.901 1.275 17.580 1.00 96.06 82 GLN A C 1
ATOM 604 O O . GLN A 1 82 ? -3.941 2.357 18.160 1.00 96.06 82 GLN A O 1
ATOM 609 N N . TRP A 1 83 ? -3.051 1.066 16.569 1.00 94.94 83 TRP A N 1
ATOM 610 C CA . TRP A 1 83 ? -2.039 2.041 16.151 1.00 94.94 83 TRP A CA 1
ATOM 611 C C . TRP A 1 83 ? -2.634 3.182 15.320 1.00 94.94 83 TRP A C 1
ATOM 613 O O . TRP A 1 83 ? -2.047 4.266 15.249 1.00 94.94 83 TRP A O 1
ATOM 623 N N . LEU A 1 84 ? -3.812 2.970 14.725 1.00 92.81 84 LEU A N 1
ATOM 624 C CA . LEU A 1 84 ? -4.618 4.044 14.149 1.00 92.81 84 LEU A CA 1
ATOM 625 C C . LEU A 1 84 ? -5.162 4.946 15.266 1.00 92.81 84 LEU A C 1
ATOM 627 O O . LEU A 1 84 ? -4.993 6.164 15.209 1.00 92.81 84 LEU A O 1
ATOM 631 N N . GLN A 1 85 ? -5.733 4.348 16.316 1.00 91.50 85 GLN A N 1
ATOM 632 C CA . GLN A 1 85 ? -6.284 5.079 17.465 1.00 91.50 85 GLN A CA 1
ATOM 633 C C . GLN A 1 85 ? -5.197 5.837 18.246 1.00 91.50 85 GLN A C 1
ATOM 635 O O . GLN A 1 85 ? -5.404 6.972 18.681 1.00 91.50 85 GLN A O 1
ATOM 640 N N . GLU A 1 86 ? -4.003 5.251 18.359 1.00 94.25 86 GLU A N 1
ATOM 641 C CA . GLU A 1 86 ? -2.818 5.877 18.956 1.00 94.25 86 GLU A CA 1
ATOM 642 C C . GLU A 1 86 ? -2.133 6.919 18.055 1.00 94.25 86 GLU A C 1
ATOM 644 O O . GLU A 1 86 ? -1.146 7.529 18.470 1.00 94.25 86 GLU A O 1
ATOM 649 N N . LYS A 1 87 ? -2.651 7.161 16.842 1.00 91.75 87 LYS A N 1
ATOM 650 C CA . LYS A 1 87 ? -2.114 8.136 15.878 1.00 91.75 87 LYS A CA 1
ATOM 651 C C . LYS A 1 87 ? -0.680 7.840 15.416 1.00 91.75 87 LYS A C 1
ATOM 653 O O . LYS A 1 87 ? 0.103 8.764 15.203 1.00 91.75 87 LYS A O 1
ATOM 658 N N . GLN A 1 88 ? -0.341 6.564 15.230 1.00 90.12 88 GLN A N 1
ATOM 659 C CA . GLN A 1 88 ? 0.965 6.136 14.708 1.00 90.12 88 GLN A CA 1
ATOM 660 C C . GLN A 1 88 ? 0.952 5.798 13.207 1.00 90.12 88 GLN A C 1
ATOM 662 O O . GLN A 1 88 ? 2.000 5.867 12.570 1.00 90.12 88 GLN A O 1
ATOM 667 N N . LEU A 1 89 ? -0.209 5.460 12.627 1.00 88.44 89 LEU A N 1
ATOM 668 C CA . LEU A 1 89 ? -0.332 5.144 11.192 1.00 88.44 89 LEU A CA 1
ATOM 669 C C . LEU A 1 89 ? -0.668 6.374 10.334 1.00 88.44 89 LEU A C 1
ATOM 671 O O . LEU A 1 89 ? -0.041 6.579 9.298 1.00 88.44 89 LEU A O 1
ATOM 675 N N . LEU A 1 90 ? -1.617 7.204 10.786 1.00 94.56 90 LEU A N 1
ATOM 676 C CA . LEU A 1 90 ? -2.030 8.469 10.150 1.00 94.56 90 LEU A CA 1
ATOM 677 C C . LEU A 1 90 ? -2.282 8.384 8.619 1.00 94.56 90 LEU A C 1
ATOM 679 O O . LEU A 1 90 ? -1.775 9.231 7.869 1.00 94.56 90 LEU A O 1
ATOM 683 N N . PRO A 1 91 ? -3.042 7.390 8.112 1.00 94.88 91 PRO A N 1
ATOM 684 C CA . PRO A 1 91 ? -3.309 7.245 6.677 1.00 94.88 91 PRO A CA 1
ATOM 685 C C . PRO A 1 91 ? -3.991 8.477 6.060 1.00 94.88 91 PRO A C 1
ATOM 687 O O . PRO A 1 91 ? -3.733 8.806 4.904 1.00 94.88 91 PRO A O 1
ATOM 690 N N . GLU A 1 92 ? -4.791 9.211 6.834 1.00 95.50 92 GLU A N 1
ATOM 691 C CA . GLU A 1 92 ? -5.449 10.450 6.419 1.00 95.50 92 GLU A CA 1
ATOM 692 C C . GLU A 1 92 ? -4.453 11.579 6.113 1.00 95.50 92 GLU A C 1
ATOM 694 O O . GLU A 1 92 ? -4.659 12.376 5.195 1.00 95.50 92 GLU A O 1
ATOM 699 N N . ALA A 1 93 ? -3.332 11.637 6.840 1.00 95.75 93 ALA A N 1
ATOM 700 C CA . ALA A 1 93 ? -2.283 12.616 6.574 1.00 95.75 93 ALA A CA 1
ATOM 701 C C . ALA A 1 93 ? -1.583 12.312 5.242 1.00 95.75 93 ALA A C 1
ATOM 703 O O . ALA A 1 93 ? -1.291 13.224 4.462 1.00 95.75 93 ALA A O 1
ATOM 704 N N . PHE A 1 94 ? -1.355 11.026 4.965 1.00 96.19 94 PHE A N 1
ATOM 705 C CA . PHE A 1 94 ? -0.782 10.575 3.702 1.00 96.19 94 PHE A CA 1
ATOM 706 C C . PHE A 1 94 ? -1.747 10.782 2.525 1.00 96.19 94 PHE A C 1
ATOM 708 O O . PHE A 1 94 ? -1.328 11.226 1.454 1.00 96.19 94 PHE A O 1
ATOM 715 N N . GLU A 1 95 ? -3.045 10.544 2.728 1.00 97.94 95 GLU A N 1
ATOM 716 C CA . GLU A 1 95 ? -4.081 10.828 1.734 1.00 97.94 95 GLU A CA 1
ATOM 717 C C . GLU A 1 95 ? -4.129 12.314 1.374 1.00 97.94 95 GLU A C 1
ATOM 719 O O . GLU A 1 95 ? -4.056 12.661 0.192 1.00 97.94 95 GLU A O 1
ATOM 724 N N . ALA A 1 96 ? -4.166 13.200 2.371 1.00 98.06 96 ALA A N 1
ATOM 725 C CA . ALA A 1 96 ? -4.156 14.643 2.143 1.00 98.06 96 ALA A CA 1
ATOM 726 C C . ALA A 1 96 ? -2.907 15.095 1.362 1.00 98.06 96 ALA A C 1
ATOM 728 O O . ALA A 1 96 ? -2.984 15.963 0.487 1.00 98.06 96 ALA A O 1
ATOM 729 N N . ALA A 1 97 ? -1.750 14.487 1.640 1.00 96.44 97 ALA A N 1
ATOM 730 C CA . ALA A 1 97 ? -0.520 14.741 0.901 1.00 96.44 97 ALA A CA 1
ATOM 731 C C . ALA A 1 97 ? -0.602 14.278 -0.562 1.00 96.44 97 ALA A C 1
ATOM 733 O O . ALA A 1 97 ? -0.235 15.039 -1.461 1.00 96.44 97 ALA A O 1
ATOM 734 N N . CYS A 1 98 ? -1.133 13.077 -0.814 1.00 96.38 98 CYS A N 1
ATOM 735 C CA . CYS A 1 98 ? -1.339 12.561 -2.167 1.00 96.38 98 CYS A CA 1
ATOM 736 C C . CYS A 1 98 ? -2.312 13.438 -2.963 1.00 96.38 98 CYS A C 1
ATOM 738 O O . CYS A 1 98 ? -2.001 13.829 -4.089 1.00 96.38 98 CYS A O 1
ATOM 740 N N . GLN A 1 99 ? -3.440 13.826 -2.360 1.00 98.06 99 GLN A N 1
ATOM 741 C CA . GLN A 1 99 ? -4.423 14.727 -2.969 1.00 98.06 99 GLN A CA 1
ATOM 742 C C . GLN A 1 99 ? -3.798 16.075 -3.344 1.00 98.06 99 GLN A C 1
ATOM 744 O O . GLN A 1 99 ? -4.015 16.571 -4.449 1.00 98.06 99 GLN A O 1
ATOM 749 N N . LYS A 1 100 ? -2.971 16.650 -2.461 1.00 98.12 100 LYS A N 1
ATOM 750 C CA . LYS A 1 100 ? -2.314 17.944 -2.694 1.00 98.12 100 LYS A CA 1
ATOM 751 C C . LYS A 1 100 ? -1.401 17.943 -3.922 1.00 98.12 100 LYS A C 1
ATOM 753 O O . LYS A 1 100 ? -1.291 18.974 -4.582 1.00 98.12 100 LYS A O 1
ATOM 758 N N . VAL A 1 101 ? -0.743 16.822 -4.217 1.00 96.31 101 VAL A N 1
ATOM 759 C CA . VAL A 1 101 ? 0.169 16.707 -5.369 1.00 96.31 101 VAL A CA 1
ATOM 760 C C . VAL A 1 101 ? -0.436 15.978 -6.569 1.00 96.31 101 VAL A C 1
ATOM 762 O O . VAL A 1 101 ? 0.230 15.858 -7.594 1.00 96.31 101 VAL A O 1
ATOM 765 N N . GLY A 1 102 ? -1.678 15.499 -6.458 1.00 96.56 102 GLY A N 1
ATOM 766 C CA . GLY A 1 102 ? -2.360 14.734 -7.504 1.00 96.56 102 GLY A CA 1
ATOM 767 C C . GLY A 1 102 ? -1.826 13.310 -7.694 1.00 96.56 102 GLY A C 1
ATOM 768 O O . GLY A 1 102 ? -1.930 12.770 -8.791 1.00 96.56 102 GLY A O 1
ATOM 769 N N . GLN A 1 103 ? -1.228 12.706 -6.663 1.00 93.44 103 GLN A N 1
ATOM 770 C CA . GLN A 1 103 ? -0.758 11.319 -6.697 1.00 93.44 103 GLN A CA 1
ATOM 771 C C . GLN A 1 103 ? -1.956 10.356 -6.594 1.00 93.44 103 GLN A C 1
ATOM 773 O O . GLN A 1 103 ? -2.702 10.445 -5.616 1.00 93.44 103 GLN A O 1
ATOM 778 N N . PRO A 1 104 ? -2.136 9.408 -7.536 1.00 91.88 104 PRO A N 1
ATOM 779 C CA . PRO A 1 104 ? -3.155 8.369 -7.409 1.00 91.88 104 PRO A CA 1
ATOM 780 C C . PRO A 1 104 ? -2.963 7.522 -6.144 1.00 91.88 104 PRO A C 1
ATOM 782 O O . PRO A 1 104 ? -1.913 6.894 -5.961 1.00 91.88 104 PRO A O 1
ATOM 785 N N . LEU A 1 105 ? -3.993 7.507 -5.295 1.00 94.69 105 LEU A N 1
ATOM 786 C CA . LEU A 1 105 ? -4.086 6.720 -4.068 1.00 94.69 105 LEU A CA 1
ATOM 787 C C . LEU A 1 105 ? -5.480 6.091 -3.970 1.00 94.69 105 LEU A C 1
ATOM 789 O O . LEU A 1 105 ? -6.491 6.778 -4.103 1.00 94.69 105 LEU A O 1
ATOM 793 N N . THR A 1 106 ? -5.521 4.797 -3.674 1.00 94.81 106 THR A N 1
ATOM 794 C CA . THR A 1 106 ? -6.707 4.094 -3.184 1.00 94.81 106 THR A CA 1
ATOM 795 C C . THR A 1 106 ? -6.497 3.802 -1.705 1.00 94.81 106 THR A C 1
ATOM 797 O O . THR A 1 106 ? -5.667 2.964 -1.364 1.00 94.81 106 THR A O 1
ATOM 800 N N . LEU A 1 107 ? -7.225 4.506 -0.836 1.00 95.94 107 LEU A N 1
ATOM 801 C CA . LEU A 1 107 ? -7.256 4.258 0.605 1.00 95.94 107 LEU A CA 1
ATOM 802 C C . LEU A 1 107 ? -8.616 3.658 0.980 1.00 95.94 107 LEU A C 1
ATOM 804 O O . LEU A 1 107 ? -9.649 4.280 0.726 1.00 95.94 107 LEU A O 1
ATOM 808 N N . ARG A 1 108 ? -8.632 2.465 1.582 1.00 97.38 108 ARG A N 1
ATOM 809 C CA . ARG A 1 108 ? -9.854 1.848 2.121 1.00 97.38 108 ARG A CA 1
ATOM 810 C C . ARG A 1 108 ? -9.770 1.729 3.636 1.00 97.38 108 ARG A C 1
ATOM 812 O O . ARG A 1 108 ? -8.842 1.121 4.165 1.00 97.38 108 ARG A O 1
ATOM 819 N N . MET A 1 109 ? -10.777 2.271 4.313 1.00 97.44 109 MET A N 1
ATOM 820 C CA . MET A 1 109 ? -10.992 2.084 5.747 1.00 97.44 109 MET A CA 1
ATOM 821 C C . MET A 1 109 ? -11.943 0.899 5.938 1.00 97.44 109 MET A C 1
ATOM 823 O O . MET A 1 109 ? -13.087 0.954 5.485 1.00 97.44 109 MET A O 1
ATOM 827 N N . LEU A 1 110 ? -11.462 -0.184 6.544 1.00 97.19 110 LEU A N 1
ATOM 828 C CA . LEU A 1 110 ? -12.151 -1.473 6.613 1.00 97.19 110 LEU A CA 1
ATOM 829 C C . LEU A 1 110 ? -12.647 -1.728 8.039 1.00 97.19 110 LEU A C 1
ATOM 831 O O . LEU A 1 110 ? -11.853 -1.907 8.963 1.00 97.19 110 LEU A O 1
ATOM 835 N N . ASP A 1 111 ? -13.972 -1.706 8.193 1.00 98.00 111 ASP A N 1
ATOM 836 C CA . ASP A 1 111 ? -14.654 -1.758 9.489 1.00 98.00 111 ASP A CA 1
ATOM 837 C C . ASP A 1 111 ? -14.446 -3.101 10.205 1.00 98.00 111 ASP A C 1
ATOM 839 O O . ASP A 1 111 ? -14.540 -4.160 9.581 1.00 98.00 111 ASP A O 1
ATOM 843 N N . GLY A 1 112 ? -14.166 -3.060 11.509 1.00 97.06 112 GLY A N 1
ATOM 844 C CA . GLY A 1 112 ? -14.008 -4.253 12.349 1.00 97.06 112 GLY A CA 1
ATOM 845 C C . GLY A 1 112 ? -12.683 -5.011 12.198 1.00 97.06 112 GLY A C 1
ATOM 846 O O . GLY A 1 112 ? -12.536 -6.095 12.764 1.00 97.06 112 GLY A O 1
ATOM 847 N N . TYR A 1 113 ? -11.722 -4.482 11.432 1.00 97.75 113 TYR A N 1
ATOM 848 C CA . TYR A 1 113 ? -10.409 -5.106 11.249 1.00 97.75 113 TYR A CA 1
ATOM 849 C C . TYR A 1 113 ? -9.322 -4.435 12.090 1.00 97.75 113 TYR A C 1
ATOM 851 O O . TYR A 1 113 ? -9.281 -3.211 12.223 1.00 97.75 113 TYR A O 1
ATOM 859 N N . ASP A 1 114 ? -8.421 -5.259 12.623 1.00 96.62 114 ASP A N 1
ATOM 860 C CA . ASP A 1 114 ? -7.306 -4.864 13.480 1.00 96.62 114 ASP A CA 1
ATOM 861 C C . ASP A 1 114 ? -5.957 -4.849 12.725 1.00 96.62 114 ASP A C 1
ATOM 863 O O . ASP A 1 114 ? -5.893 -4.944 11.500 1.00 96.62 114 ASP A O 1
ATOM 867 N N . HIS A 1 115 ? -4.851 -4.741 13.470 1.00 96.12 115 HIS A N 1
ATOM 868 C CA . HIS A 1 115 ? -3.478 -4.753 12.939 1.00 96.12 115 HIS A CA 1
ATOM 869 C C . HIS A 1 115 ? -2.926 -6.169 12.654 1.00 96.12 115 HIS A C 1
ATOM 871 O O . HIS A 1 115 ? -1.722 -6.367 12.462 1.00 96.12 115 HIS A O 1
ATOM 877 N N . GLY A 1 116 ? -3.764 -7.200 12.770 1.00 94.94 116 GLY A N 1
ATOM 878 C CA . GLY A 1 116 ? -3.344 -8.593 12.799 1.00 94.94 116 GLY A CA 1
ATOM 879 C C . GLY A 1 116 ? -3.190 -9.230 11.419 1.00 94.94 116 GLY A C 1
ATOM 880 O O . GLY A 1 116 ? -3.620 -8.728 10.385 1.00 94.94 116 GLY A O 1
ATOM 881 N N . TYR A 1 117 ? -2.629 -10.439 11.399 1.00 96.56 117 TYR A N 1
ATOM 882 C CA . TYR A 1 117 ? -2.544 -11.230 10.166 1.00 96.56 117 TYR A CA 1
ATOM 883 C C . TYR A 1 117 ? -3.901 -11.773 9.692 1.00 96.56 117 TYR A C 1
ATOM 885 O O . TYR A 1 117 ? -4.017 -12.159 8.530 1.00 96.56 117 TYR A O 1
ATOM 893 N N . TYR A 1 118 ? -4.935 -11.782 10.539 1.00 96.88 118 TYR A N 1
ATOM 894 C CA . TYR A 1 118 ? -6.300 -12.082 10.095 1.00 96.88 118 TYR A CA 1
ATOM 895 C C . TYR A 1 118 ? -6.800 -11.024 9.113 1.00 96.88 118 TYR A C 1
ATOM 897 O O . TYR A 1 118 ? -7.284 -11.375 8.040 1.00 96.88 118 TYR A O 1
ATOM 905 N N . PHE A 1 119 ? -6.579 -9.746 9.421 1.00 97.25 119 PHE A N 1
ATOM 906 C CA . PHE A 1 119 ? -6.839 -8.656 8.490 1.00 97.25 119 PHE A CA 1
ATOM 907 C C . PHE A 1 119 ? -6.059 -8.839 7.180 1.00 97.25 119 PHE A C 1
ATOM 909 O O . PHE A 1 119 ? -6.660 -8.906 6.110 1.00 97.25 119 PHE A O 1
ATOM 916 N N . ILE A 1 120 ? -4.739 -9.045 7.262 1.00 96.00 120 ILE A N 1
ATOM 917 C CA . ILE A 1 120 ? -3.896 -9.241 6.071 1.00 96.00 120 ILE A CA 1
ATOM 918 C C . ILE A 1 120 ? -4.370 -10.416 5.217 1.00 96.00 120 ILE A C 1
ATOM 920 O O . ILE A 1 120 ? -4.562 -10.262 4.017 1.00 96.00 120 ILE A O 1
ATOM 924 N N . SER A 1 121 ? -4.582 -11.587 5.816 1.00 96.62 121 SER A N 1
ATOM 925 C CA . SER A 1 121 ? -5.007 -12.782 5.079 1.00 96.62 121 SER A CA 1
ATOM 926 C C . SER A 1 121 ? -6.391 -12.646 4.443 1.00 96.62 121 SER A C 1
ATOM 928 O O . SER A 1 121 ? -6.639 -13.296 3.433 1.00 96.62 121 SER A O 1
ATOM 930 N N . THR A 1 122 ? -7.256 -11.780 4.977 1.00 97.75 122 THR A N 1
ATOM 931 C CA . THR A 1 122 ? -8.579 -11.513 4.398 1.00 97.75 122 THR A CA 1
ATOM 932 C C . THR A 1 122 ? -8.478 -10.772 3.064 1.00 97.75 122 THR A C 1
ATOM 934 O O . THR A 1 122 ? -9.214 -11.093 2.138 1.00 97.75 122 THR A O 1
ATOM 937 N N . PHE A 1 123 ? -7.545 -9.821 2.939 1.00 95.75 123 PHE A N 1
ATOM 938 C CA . PHE A 1 123 ? -7.441 -8.944 1.763 1.00 95.75 123 PHE A CA 1
ATOM 939 C C . PHE A 1 123 ? -6.204 -9.204 0.887 1.00 95.75 123 PHE A C 1
ATOM 941 O O . PHE A 1 123 ? -6.043 -8.566 -0.153 1.00 95.75 123 PHE A O 1
ATOM 948 N N . ILE A 1 124 ? -5.327 -10.147 1.257 1.00 95.38 124 ILE A N 1
ATOM 949 C CA . ILE A 1 124 ? -4.070 -10.405 0.533 1.00 95.38 124 ILE A CA 1
ATOM 950 C C . ILE A 1 124 ? -4.293 -10.782 -0.935 1.00 95.38 124 ILE A C 1
ATOM 952 O O . ILE A 1 124 ? -3.508 -10.382 -1.790 1.00 95.38 124 ILE A O 1
ATOM 956 N N . GLU A 1 125 ? -5.364 -11.515 -1.243 1.00 97.44 125 GLU A N 1
ATOM 957 C CA . GLU A 1 125 ? -5.702 -11.892 -2.618 1.00 97.44 125 GLU A CA 1
ATOM 958 C C . GLU A 1 125 ? -5.987 -10.658 -3.484 1.00 97.44 125 GLU A C 1
ATOM 960 O O . GLU A 1 125 ? -5.481 -10.560 -4.600 1.00 97.44 125 GLU A O 1
ATOM 965 N N . GLU A 1 126 ? -6.718 -9.675 -2.954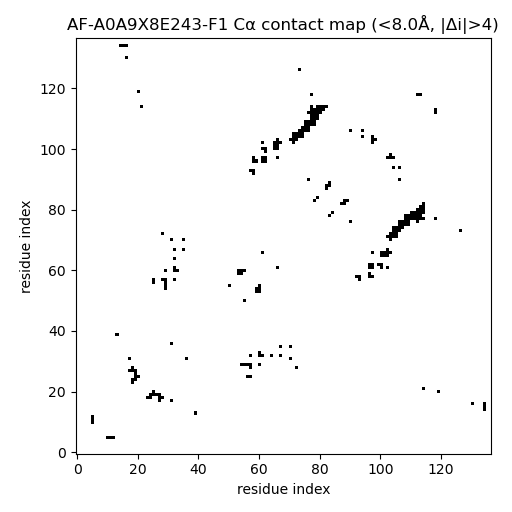 1.00 94.50 126 GLU A N 1
ATOM 966 C CA . GLU A 1 126 ? -7.008 -8.430 -3.670 1.00 94.50 126 GLU A CA 1
ATOM 967 C C . GLU A 1 126 ? -5.729 -7.632 -3.944 1.00 94.50 126 GLU A C 1
ATOM 969 O O . GLU A 1 126 ? -5.525 -7.163 -5.062 1.00 94.50 126 GLU A O 1
ATOM 974 N N . HIS A 1 127 ? -4.821 -7.531 -2.965 1.00 93.12 127 HIS A N 1
ATOM 975 C CA . HIS A 1 127 ? -3.517 -6.881 -3.165 1.00 93.12 127 HIS A CA 1
ATOM 976 C C . HIS A 1 127 ? -2.696 -7.588 -4.245 1.00 93.12 127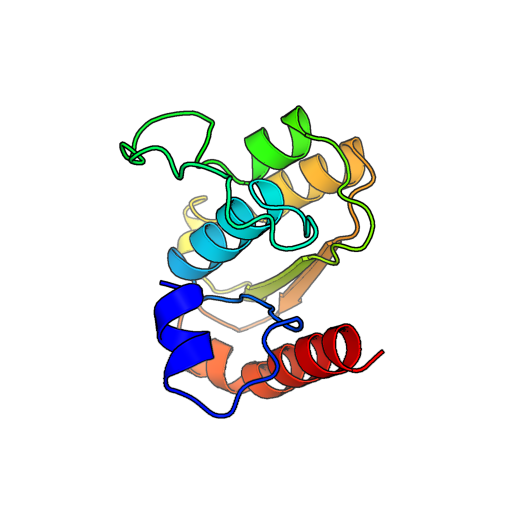 HIS A C 1
ATOM 978 O O . HIS A 1 127 ? -2.150 -6.931 -5.132 1.00 93.12 127 HIS A O 1
ATOM 984 N N . LEU A 1 128 ? -2.635 -8.922 -4.209 1.00 93.38 128 LEU A N 1
ATOM 985 C CA . LEU A 1 128 ? -1.921 -9.713 -5.213 1.00 93.38 128 LEU A CA 1
ATOM 986 C C . LEU A 1 128 ? -2.499 -9.510 -6.616 1.00 93.38 128 LEU A C 1
ATOM 988 O O . LEU A 1 128 ? -1.728 -9.301 -7.553 1.00 93.38 128 LEU A O 1
ATOM 992 N N . ASN A 1 129 ? -3.825 -9.519 -6.753 1.00 93.31 129 ASN A N 1
ATOM 993 C CA . ASN A 1 129 ? -4.497 -9.310 -8.034 1.00 93.31 129 ASN A CA 1
ATOM 994 C C . ASN A 1 129 ? -4.259 -7.893 -8.568 1.00 93.31 129 ASN A C 1
ATOM 996 O O . ASN A 1 129 ? -3.848 -7.745 -9.713 1.00 93.31 129 ASN A O 1
ATOM 1000 N N . ASN A 1 130 ? -4.374 -6.863 -7.724 1.00 87.12 130 ASN A N 1
ATOM 1001 C CA . ASN A 1 130 ? -4.068 -5.483 -8.114 1.00 87.12 130 ASN A CA 1
ATOM 1002 C C . ASN A 1 130 ? -2.620 -5.328 -8.608 1.00 87.12 130 ASN A C 1
ATOM 1004 O O . ASN A 1 130 ? -2.358 -4.671 -9.617 1.00 87.12 130 ASN A O 1
ATOM 1008 N N . HIS A 1 131 ? -1.655 -5.948 -7.921 1.00 89.44 131 HIS A N 1
ATOM 1009 C CA . HIS A 1 131 ? -0.266 -5.946 -8.372 1.00 89.44 131 HIS A CA 1
ATOM 1010 C C . HIS A 1 131 ? -0.075 -6.713 -9.681 1.00 89.44 131 HIS A C 1
ATOM 1012 O O . HIS A 1 131 ? 0.659 -6.241 -10.548 1.00 89.44 131 HIS A O 1
ATOM 1018 N N . ALA A 1 132 ? -0.711 -7.875 -9.831 1.00 89.12 132 ALA A N 1
ATOM 1019 C CA . ALA A 1 132 ? -0.643 -8.661 -11.055 1.00 89.12 132 ALA A CA 1
ATOM 1020 C C . ALA A 1 132 ? -1.213 -7.877 -12.244 1.00 89.12 132 ALA A C 1
ATOM 1022 O O . ALA A 1 132 ? -0.546 -7.785 -13.271 1.00 89.12 132 ALA A O 1
ATOM 1023 N N . ASP A 1 133 ? -2.371 -7.239 -12.084 1.00 87.06 133 ASP A N 1
ATOM 1024 C CA . ASP A 1 133 ? -3.022 -6.448 -13.129 1.00 87.06 133 ASP A CA 1
ATOM 1025 C C . ASP A 1 133 ? -2.154 -5.274 -13.586 1.00 87.06 133 ASP A C 1
ATOM 1027 O O . ASP A 1 133 ? -2.056 -5.011 -14.783 1.00 87.06 133 ASP A O 1
ATOM 1031 N N . LEU A 1 134 ? -1.481 -4.581 -12.662 1.00 85.12 134 LEU A N 1
ATOM 1032 C CA . LEU A 1 134 ? -0.570 -3.482 -13.002 1.00 85.12 134 LEU A CA 1
ATOM 1033 C C . LEU A 1 134 ? 0.724 -3.969 -13.662 1.00 85.12 134 LEU A C 1
ATOM 1035 O O . LEU A 1 134 ? 1.279 -3.277 -14.511 1.00 85.12 134 LEU A O 1
ATOM 1039 N N . LEU A 1 135 ? 1.225 -5.143 -13.272 1.00 84.44 135 LEU A N 1
ATOM 1040 C CA . LEU A 1 135 ? 2.446 -5.704 -13.846 1.00 84.44 135 LEU A CA 1
ATOM 1041 C C . LEU A 1 135 ? 2.207 -6.376 -15.198 1.00 84.44 135 LEU A C 1
ATOM 1043 O O . LEU A 1 135 ? 3.146 -6.468 -15.982 1.00 84.44 135 LEU A 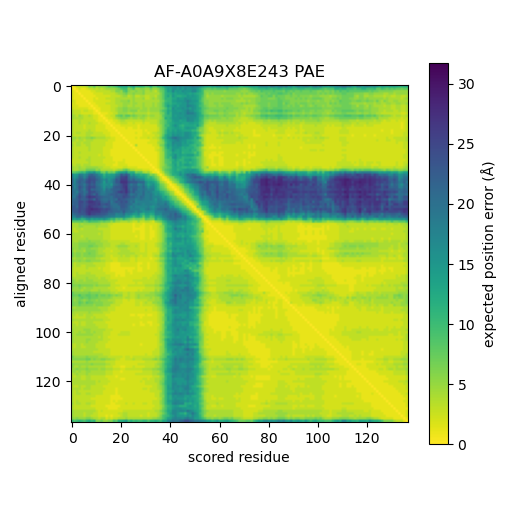O 1
ATOM 1047 N N . LEU A 1 136 ? 1.011 -6.899 -15.467 1.00 81.00 136 LEU A N 1
ATOM 1048 C CA . LEU A 1 136 ? 0.705 -7.683 -16.669 1.00 81.00 136 LEU A CA 1
ATOM 1049 C C . LEU A 1 136 ? 0.099 -6.873 -17.823 1.00 81.00 136 LEU A C 1
ATOM 1051 O O . LEU A 1 136 ? -0.012 -7.428 -18.917 1.00 81.00 136 LEU A O 1
ATOM 1055 N N . GLN A 1 137 ? -0.232 -5.599 -17.598 1.00 71.88 137 GLN A N 1
ATOM 1056 C CA . GLN A 1 137 ? -0.485 -4.618 -18.664 1.00 71.88 137 GLN A CA 1
ATOM 1057 C C . GLN A 1 137 ? 0.750 -4.420 -19.558 1.00 71.88 137 GLN A C 1
ATOM 1059 O O . GLN A 1 137 ? 0.536 -4.132 -20.757 1.00 71.88 137 GLN A O 1
#

Mean predicted aligned error: 6.5 Å

Nearest PDB structures (foldseek):
  3fcx-assembly2_B  TM=8.454E-01  e=1.381E-10  Homo sapiens
  3fcx-assembly2_A-2  TM=8.265E-01  e=1.996E-10  Homo sapiens
  4b6g-assembly2_B  TM=8.273E-01  e=8.971E-09  Neisseria meningitidis MC58
  3ls2-assembly2_D  TM=8.371E-01  e=6.396E-08  Pseudoalteromonas translucida TAC125
  7yvt-assembly3_C  TM=8.252E-01  e=5.320E-08  Variovorax sp.

Sequence (137 aa):
LPSIVNANLPILSDKASIMGHSMGGHGALTLALRNPVRPIDPSCKRDLILLSGTNYDATLLVLEKGAVPGLHIWVDQGTDDQWLQEKQLLPEAFEAACQKVGQPLTLRMLDGYDHGYYFISTFIEEHLNNHADLLLQ

Radius of gyration: 15.97 Å; Cα contacts (8 Å, |Δi|>4): 136; chains: 1; bounding box: 40×36×38 Å

pLDDT: mean 84.68, std 18.88, range [27.0, 98.12]